Protein AF-A0A1B7NSY6-F1 (afdb_monomer_lite)

pLDDT: mean 70.05, std 24.81, range [26.31, 95.5]

Foldseek 3Di:
DQVLLVVLCLQQVVPDDDDSVCCLPPVLVVLCCQQQVCCQVVNQVCLVVNLVVCLNRQHDPSSVVVSQPSADDVSHVVPRDGDPVSVVSNVVVNVVDDGDTSDDDPPPPPPDPDPDPPDDDDDDDDDDDDDDDDDDDDDDDDDDDDDDPPPPDPPDDDPPDDDDPDDDDDDDDDDDDDDDD

Structure (mmCIF, N/CA/C/O backbone):
data_AF-A0A1B7NSY6-F1
#
_entry.id   AF-A0A1B7NSY6-F1
#
loop_
_atom_site.group_PDB
_atom_site.id
_atom_site.type_symbol
_atom_site.label_atom_id
_atom_site.label_alt_id
_atom_site.label_comp_id
_atom_site.label_asym_id
_atom_site.label_entity_id
_atom_site.label_seq_id
_atom_site.pdbx_PDB_ins_code
_atom_site.Cartn_x
_atom_site.Cartn_y
_atom_site.Cartn_z
_atom_site.occupancy
_atom_site.B_iso_or_equiv
_atom_site.auth_seq_id
_atom_site.auth_comp_id
_atom_site.auth_asym_id
_atom_site.auth_atom_id
_atom_site.pdbx_PDB_model_num
ATOM 1 N N . MET A 1 1 ? 10.599 8.698 -8.109 1.00 64.38 1 MET A N 1
ATOM 2 C CA . MET A 1 1 ? 10.908 7.268 -8.361 1.00 64.38 1 MET A CA 1
ATOM 3 C C . MET A 1 1 ? 11.828 6.615 -7.329 1.00 64.38 1 MET A C 1
ATOM 5 O O . MET A 1 1 ? 11.341 5.803 -6.557 1.00 64.38 1 MET A O 1
ATOM 9 N N . ALA A 1 2 ? 13.137 6.909 -7.266 1.00 80.50 2 ALA A N 1
ATOM 10 C CA . ALA A 1 2 ? 14.038 6.154 -6.371 1.00 80.50 2 ALA A CA 1
ATOM 11 C C . ALA A 1 2 ? 13.713 6.314 -4.872 1.00 80.50 2 ALA A C 1
ATOM 13 O O . ALA A 1 2 ? 13.969 5.394 -4.102 1.00 80.50 2 ALA A O 1
ATOM 14 N N . ARG A 1 3 ? 13.144 7.460 -4.471 1.00 88.31 3 ARG A N 1
ATOM 15 C CA . ARG A 1 3 ? 12.692 7.730 -3.096 1.00 88.31 3 ARG A CA 1
ATOM 16 C C . ARG A 1 3 ? 11.510 6.846 -2.687 1.00 88.31 3 ARG A C 1
ATOM 18 O O . ARG A 1 3 ? 11.635 6.137 -1.700 1.00 88.31 3 ARG A O 1
ATOM 25 N N . GLN A 1 4 ? 10.448 6.819 -3.492 1.00 90.50 4 GLN A N 1
ATOM 26 C CA . GLN A 1 4 ? 9.227 6.039 -3.236 1.00 90.50 4 GLN A CA 1
ATOM 27 C C . GLN A 1 4 ? 9.538 4.554 -3.015 1.00 90.50 4 GLN A C 1
ATOM 29 O O . GLN A 1 4 ? 9.062 3.942 -2.071 1.00 90.50 4 GLN A O 1
ATOM 34 N N . ILE A 1 5 ? 10.433 3.977 -3.825 1.00 91.25 5 ILE A N 1
ATOM 35 C CA . ILE A 1 5 ? 10.819 2.567 -3.662 1.00 91.25 5 ILE A CA 1
ATOM 36 C C . ILE A 1 5 ? 11.588 2.345 -2.349 1.00 91.25 5 ILE A C 1
ATOM 38 O O . ILE A 1 5 ? 11.414 1.307 -1.720 1.00 91.25 5 ILE A O 1
ATOM 42 N N . LYS A 1 6 ? 12.424 3.300 -1.906 1.00 90.69 6 LYS A N 1
ATOM 43 C CA . LYS A 1 6 ? 13.097 3.200 -0.597 1.00 90.69 6 LYS A CA 1
ATOM 44 C C . LYS A 1 6 ? 12.109 3.301 0.566 1.00 90.69 6 LYS A C 1
ATOM 46 O O . LYS A 1 6 ? 12.318 2.635 1.572 1.00 90.69 6 LYS A O 1
ATOM 51 N N . GLU A 1 7 ? 11.079 4.133 0.449 1.00 90.25 7 GLU A N 1
ATOM 52 C CA . GLU A 1 7 ? 10.041 4.285 1.477 1.00 90.25 7 GLU A CA 1
ATOM 53 C C . GLU A 1 7 ? 9.220 3.000 1.607 1.00 90.25 7 GLU A C 1
ATOM 55 O O . GLU A 1 7 ? 9.179 2.423 2.693 1.00 90.25 7 GLU A O 1
ATOM 60 N N . ILE A 1 8 ? 8.732 2.468 0.481 1.00 91.69 8 ILE A N 1
ATOM 61 C CA . ILE A 1 8 ? 8.039 1.173 0.417 1.00 91.69 8 ILE A CA 1
ATOM 62 C C . ILE A 1 8 ? 8.925 0.058 0.991 1.00 91.69 8 ILE A C 1
ATOM 64 O O . ILE A 1 8 ? 8.480 -0.737 1.817 1.00 91.69 8 ILE A O 1
ATOM 68 N N . GLN A 1 9 ? 10.204 0.010 0.599 1.00 91.75 9 GLN A N 1
ATOM 69 C CA . GLN A 1 9 ? 11.169 -0.946 1.150 1.00 91.75 9 GLN A CA 1
ATOM 70 C C . GLN A 1 9 ? 11.305 -0.791 2.672 1.00 91.75 9 GLN A C 1
ATOM 72 O O . GLN A 1 9 ? 11.368 -1.790 3.387 1.00 91.75 9 GLN A O 1
ATOM 77 N N . GLY A 1 10 ? 11.370 0.447 3.169 1.00 90.81 10 GLY A N 1
ATOM 78 C CA . GLY A 1 10 ? 11.421 0.752 4.593 1.00 90.81 10 GLY A CA 1
ATOM 79 C C . GLY A 1 10 ? 10.220 0.167 5.326 1.00 90.81 10 GLY A C 1
ATOM 80 O O . GLY A 1 10 ? 10.400 -0.592 6.274 1.00 90.81 10 GLY A O 1
ATOM 81 N N . HIS A 1 11 ? 9.009 0.438 4.847 1.00 90.44 11 HIS A N 1
ATOM 82 C CA . HIS A 1 11 ? 7.789 -0.074 5.462 1.00 90.44 11 HIS A CA 1
ATOM 83 C C . HIS A 1 11 ? 7.710 -1.608 5.428 1.00 90.44 11 HIS A C 1
ATOM 85 O O . HIS A 1 11 ? 7.492 -2.248 6.459 1.00 90.44 11 HIS A O 1
ATOM 91 N N . MET A 1 12 ? 8.018 -2.224 4.288 1.00 91.31 12 MET A N 1
ATOM 92 C CA . MET A 1 12 ? 7.942 -3.678 4.131 1.00 91.31 12 MET A CA 1
ATOM 93 C C . MET A 1 12 ? 9.059 -4.448 4.844 1.00 91.31 12 MET A C 1
ATOM 95 O O . MET A 1 12 ? 8.971 -5.671 4.940 1.00 91.31 12 MET A O 1
ATOM 99 N N . ARG A 1 13 ? 10.101 -3.785 5.363 1.00 88.62 13 ARG A N 1
ATOM 100 C CA . ARG A 1 13 ? 11.325 -4.433 5.870 1.00 88.62 13 ARG A CA 1
ATOM 101 C C . ARG A 1 13 ? 11.090 -5.489 6.956 1.00 88.62 13 ARG A C 1
ATOM 103 O O . ARG A 1 13 ? 11.885 -6.417 7.073 1.00 88.62 13 ARG A O 1
ATOM 110 N N . LEU A 1 14 ? 10.019 -5.373 7.745 1.00 88.06 14 LEU A N 1
ATOM 111 C CA . LEU A 1 14 ? 9.676 -6.382 8.758 1.00 88.06 14 LEU A CA 1
ATOM 112 C C . LEU A 1 14 ? 9.107 -7.681 8.160 1.00 88.06 14 LEU A C 1
ATOM 114 O O . LEU A 1 14 ? 9.125 -8.716 8.821 1.00 88.06 14 LEU A O 1
ATOM 118 N N . ARG A 1 15 ? 8.566 -7.630 6.940 1.00 88.88 15 ARG A N 1
ATOM 119 C CA . ARG A 1 15 ? 7.796 -8.719 6.311 1.00 88.88 15 ARG A CA 1
ATOM 120 C C . ARG A 1 15 ? 8.402 -9.231 5.016 1.00 88.88 15 ARG A C 1
ATOM 122 O O . ARG A 1 15 ? 8.165 -10.377 4.652 1.00 88.88 15 ARG A O 1
ATOM 129 N N . ALA A 1 16 ? 9.175 -8.399 4.337 1.00 86.25 16 ALA A N 1
ATOM 130 C CA . ALA A 1 16 ? 9.860 -8.720 3.105 1.00 86.25 16 ALA A CA 1
ATOM 131 C C . ALA A 1 16 ? 11.327 -8.312 3.223 1.00 86.25 16 ALA A C 1
ATOM 133 O O . ALA A 1 16 ? 11.661 -7.178 3.573 1.00 86.25 16 ALA A O 1
ATOM 134 N N . SER A 1 17 ? 12.209 -9.246 2.890 1.00 85.25 17 SER A N 1
ATOM 135 C CA . SER A 1 17 ? 13.605 -8.953 2.611 1.00 85.25 17 SER A CA 1
ATOM 136 C C . SER A 1 17 ? 13.753 -8.688 1.118 1.00 85.25 17 SER A C 1
ATOM 138 O O . SER A 1 17 ? 13.311 -9.501 0.301 1.00 85.25 17 SER A O 1
ATOM 140 N N . GLY A 1 18 ? 14.388 -7.578 0.768 1.00 84.44 18 GLY A N 1
ATOM 141 C CA . GLY A 1 18 ? 14.809 -7.342 -0.601 1.00 84.44 18 GLY A CA 1
ATOM 142 C C . GLY A 1 18 ? 15.564 -6.034 -0.770 1.00 84.44 18 GLY A C 1
ATOM 143 O O . GLY A 1 18 ? 15.348 -5.066 -0.025 1.00 84.44 18 GLY A O 1
ATOM 144 N N . ASP A 1 19 ? 16.462 -6.012 -1.750 1.00 88.62 19 ASP A N 1
ATOM 145 C CA . ASP A 1 19 ? 17.073 -4.768 -2.212 1.00 88.62 19 ASP A CA 1
ATOM 146 C C . ASP A 1 19 ? 16.052 -3.917 -2.989 1.00 88.62 19 ASP A C 1
ATOM 148 O O . ASP A 1 19 ? 15.027 -4.404 -3.470 1.00 88.62 19 ASP A O 1
ATOM 152 N N . ARG A 1 20 ? 16.337 -2.623 -3.161 1.00 87.44 20 ARG A N 1
ATOM 153 C CA . ARG A 1 20 ? 15.493 -1.693 -3.926 1.00 87.44 20 ARG A CA 1
ATOM 154 C C . ARG A 1 20 ? 15.126 -2.239 -5.308 1.00 87.44 20 ARG A C 1
ATOM 156 O O . ARG A 1 20 ? 14.004 -2.033 -5.771 1.00 87.44 20 ARG A O 1
ATOM 163 N N . HIS A 1 21 ? 16.062 -2.908 -5.977 1.00 90.75 21 HIS A N 1
ATOM 164 C CA . HIS A 1 21 ? 15.820 -3.481 -7.299 1.00 90.75 21 HIS A CA 1
ATOM 165 C C . HIS A 1 21 ? 14.850 -4.662 -7.241 1.00 90.75 21 HIS A C 1
ATOM 167 O O . HIS A 1 21 ? 13.955 -4.747 -8.078 1.00 90.75 21 HIS A O 1
ATOM 173 N N . GLU A 1 22 ? 14.968 -5.517 -6.228 1.00 91.19 22 GLU A N 1
ATOM 174 C CA . GLU A 1 22 ? 14.082 -6.664 -6.024 1.00 91.19 22 GLU A CA 1
ATOM 175 C C . GLU A 1 22 ? 12.667 -6.214 -5.663 1.00 91.19 22 GLU A C 1
ATOM 177 O O . GLU A 1 22 ? 11.702 -6.718 -6.238 1.00 91.19 22 GLU A O 1
ATOM 182 N N . ILE A 1 23 ? 12.531 -5.199 -4.796 1.00 91.44 23 ILE A N 1
ATOM 183 C CA . ILE A 1 23 ? 11.232 -4.579 -4.497 1.00 91.44 23 ILE A CA 1
ATOM 184 C C . ILE A 1 23 ? 10.571 -4.090 -5.786 1.00 91.44 23 ILE A C 1
ATOM 186 O O . ILE A 1 23 ? 9.399 -4.367 -6.038 1.00 91.44 23 ILE A O 1
ATOM 190 N N . ARG A 1 24 ? 11.332 -3.411 -6.648 1.00 89.56 24 ARG A N 1
ATOM 191 C CA . ARG A 1 24 ? 10.793 -2.869 -7.895 1.00 89.56 24 ARG A CA 1
ATOM 192 C C . ARG A 1 24 ? 10.419 -3.949 -8.910 1.00 89.56 24 ARG A C 1
ATOM 194 O O . ARG A 1 24 ? 9.407 -3.812 -9.587 1.00 89.56 24 ARG A O 1
ATOM 201 N N . GLN A 1 25 ? 11.255 -4.970 -9.070 1.00 90.06 25 GLN A N 1
ATOM 202 C CA . GLN A 1 25 ? 11.098 -5.952 -10.144 1.00 90.06 25 GLN A CA 1
ATOM 203 C C . GLN A 1 25 ? 10.162 -7.100 -9.764 1.00 90.06 25 GLN A C 1
ATOM 205 O O . GLN A 1 25 ? 9.395 -7.545 -10.609 1.00 90.06 25 GLN A O 1
ATOM 210 N N . GLN A 1 26 ? 10.214 -7.570 -8.516 1.00 90.31 26 GLN A N 1
ATOM 211 C CA . GLN A 1 26 ? 9.480 -8.758 -8.074 1.00 90.31 26 GLN A CA 1
ATOM 212 C C . GLN A 1 26 ? 8.2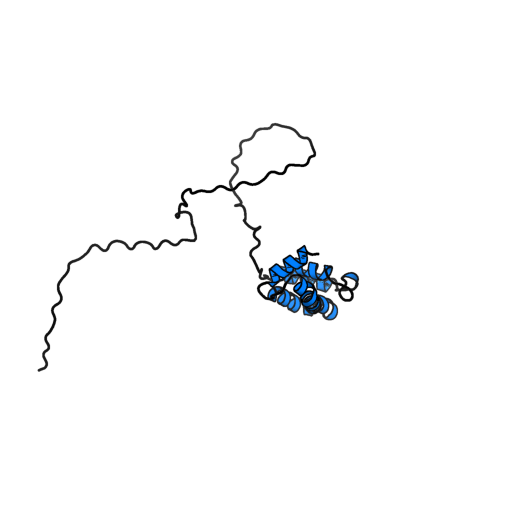60 -8.393 -7.228 1.00 90.31 26 GLN A C 1
ATOM 214 O O . GLN A 1 26 ? 7.159 -8.887 -7.475 1.00 90.31 26 GLN A O 1
ATOM 219 N N . TYR A 1 27 ? 8.424 -7.489 -6.257 1.00 91.00 27 TYR A N 1
ATOM 220 C CA . TYR A 1 27 ? 7.341 -7.176 -5.324 1.00 91.00 27 TYR A CA 1
ATOM 221 C C . TYR A 1 27 ? 6.299 -6.225 -5.917 1.00 91.00 27 TYR A C 1
ATOM 223 O O . TYR A 1 27 ? 5.113 -6.509 -5.786 1.00 91.00 27 TYR A O 1
ATOM 231 N N . LEU A 1 28 ? 6.685 -5.144 -6.608 1.00 91.19 28 LEU A N 1
ATOM 232 C CA . LEU A 1 28 ? 5.712 -4.195 -7.179 1.00 91.19 28 LEU A CA 1
ATOM 233 C C . LEU A 1 28 ? 4.692 -4.864 -8.119 1.00 91.19 28 LEU A C 1
ATOM 235 O O . LEU A 1 28 ? 3.498 -4.626 -7.931 1.00 91.19 28 LEU A O 1
ATOM 239 N N . PRO A 1 29 ? 5.081 -5.733 -9.079 1.00 91.62 29 PRO A N 1
ATOM 240 C CA . PRO A 1 29 ? 4.098 -6.405 -9.929 1.00 91.62 29 PRO A CA 1
ATOM 241 C C . PRO A 1 29 ? 3.161 -7.334 -9.147 1.00 91.62 29 PRO A C 1
ATOM 243 O O . PRO A 1 29 ? 1.973 -7.428 -9.463 1.00 91.62 29 PRO A O 1
ATOM 246 N N . ALA A 1 30 ? 3.668 -8.017 -8.117 1.00 92.50 30 ALA A N 1
ATOM 247 C CA . ALA A 1 30 ? 2.855 -8.884 -7.269 1.00 92.50 30 ALA A CA 1
ATOM 248 C C . ALA A 1 30 ? 1.867 -8.072 -6.414 1.00 92.50 30 ALA A C 1
ATOM 250 O O . ALA A 1 30 ? 0.674 -8.380 -6.392 1.00 92.50 30 ALA A O 1
ATOM 251 N N . LEU A 1 31 ? 2.346 -7.000 -5.779 1.00 92.69 31 LEU A N 1
ATOM 252 C CA . LEU A 1 31 ? 1.542 -6.083 -4.974 1.00 92.69 31 LEU A CA 1
ATOM 253 C C . LEU A 1 31 ? 0.470 -5.399 -5.815 1.00 92.69 31 LEU A C 1
ATOM 255 O O . LEU A 1 31 ? -0.680 -5.356 -5.399 1.00 92.69 31 LEU A O 1
ATOM 259 N N . TRP A 1 32 ? 0.790 -4.949 -7.028 1.00 92.75 32 TRP A N 1
ATOM 260 C CA . TRP A 1 32 ? -0.203 -4.368 -7.930 1.00 92.75 32 TRP A CA 1
ATOM 261 C C . TRP A 1 32 ? -1.365 -5.328 -8.203 1.00 92.75 32 TRP A C 1
ATOM 263 O O . TRP A 1 32 ? -2.539 -4.974 -8.082 1.00 92.75 32 TRP A O 1
ATOM 273 N N . ASN A 1 33 ? -1.043 -6.579 -8.537 1.00 91.94 33 ASN A N 1
ATOM 274 C CA . ASN A 1 33 ? -2.044 -7.600 -8.833 1.00 91.94 33 ASN A CA 1
ATOM 275 C C . ASN A 1 33 ? -2.917 -7.968 -7.628 1.00 91.94 33 ASN A C 1
ATOM 277 O O . ASN A 1 33 ? -3.998 -8.519 -7.822 1.00 91.94 33 ASN A O 1
ATOM 281 N N . LYS A 1 34 ? -2.457 -7.690 -6.407 1.00 93.19 34 LYS A N 1
ATOM 282 C CA . LYS A 1 34 ? -3.164 -8.011 -5.164 1.00 93.19 34 LYS A CA 1
ATOM 283 C C . LYS A 1 34 ? -3.823 -6.805 -4.494 1.00 93.19 34 LYS A C 1
ATOM 285 O O . LYS A 1 34 ? -4.782 -6.991 -3.765 1.00 93.19 34 LY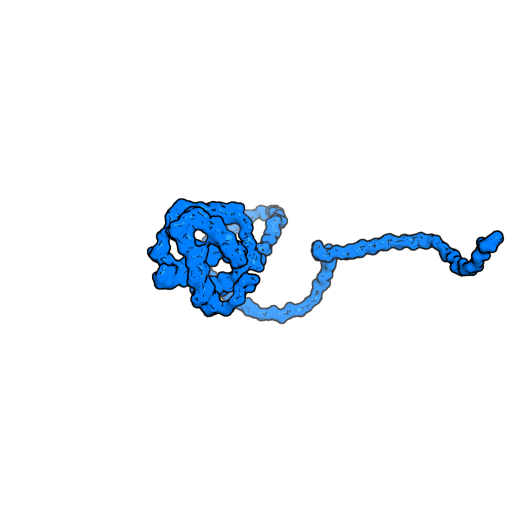S A O 1
ATOM 290 N N . LEU A 1 35 ? -3.356 -5.589 -4.760 1.00 93.38 35 LEU A N 1
ATOM 291 C CA . LEU A 1 35 ? -3.901 -4.359 -4.180 1.00 93.38 35 LEU A CA 1
ATOM 292 C C . LEU A 1 35 ? -4.802 -3.616 -5.163 1.00 93.38 35 LEU A C 1
ATOM 294 O O . LEU A 1 35 ? -5.880 -3.158 -4.807 1.00 93.38 35 LEU A O 1
ATOM 298 N N . VAL A 1 36 ? -4.358 -3.475 -6.409 1.00 92.31 36 VAL A N 1
ATOM 299 C CA . VAL A 1 36 ? -4.995 -2.588 -7.388 1.00 92.31 36 VAL A CA 1
ATOM 300 C C . VAL A 1 36 ? -5.991 -3.347 -8.256 1.00 92.31 36 VAL A C 1
ATOM 302 O O . VAL A 1 36 ? -7.118 -2.899 -8.464 1.00 92.31 36 VAL A O 1
ATOM 305 N N . ARG A 1 37 ? -5.598 -4.528 -8.742 1.00 91.69 37 ARG A N 1
ATOM 306 C CA . ARG A 1 37 ? -6.447 -5.344 -9.618 1.00 91.69 37 ARG A CA 1
ATOM 307 C C . ARG A 1 37 ? -7.762 -5.790 -8.953 1.00 91.69 37 ARG A C 1
ATOM 309 O O . ARG A 1 37 ? -8.784 -5.715 -9.636 1.00 91.69 37 ARG A O 1
ATOM 316 N N . PRO A 1 38 ? -7.806 -6.202 -7.669 1.00 93.56 38 PRO A N 1
ATOM 317 C CA . PRO A 1 38 ? -9.069 -6.578 -7.033 1.00 93.56 38 PRO A CA 1
ATOM 318 C C . PRO A 1 38 ? -10.061 -5.417 -6.958 1.00 93.56 38 PRO A C 1
ATOM 320 O O . PRO A 1 38 ? -11.228 -5.608 -7.287 1.00 93.56 38 PRO A O 1
ATOM 323 N N . LEU A 1 39 ? -9.585 -4.196 -6.681 1.00 92.56 39 LEU A N 1
ATOM 324 C CA . LEU A 1 39 ? -10.429 -2.995 -6.663 1.00 92.56 39 LEU A CA 1
ATOM 325 C C . LEU A 1 39 ? -11.050 -2.683 -8.031 1.00 92.56 39 LEU A C 1
ATOM 327 O O . LEU A 1 39 ? -12.115 -2.075 -8.095 1.00 92.56 39 LEU A O 1
ATOM 331 N N . GLN A 1 40 ? -10.400 -3.090 -9.124 1.00 91.06 40 GLN A N 1
ATOM 332 C CA . GLN A 1 40 ? -10.932 -2.932 -10.477 1.00 91.06 40 GLN A CA 1
ATOM 333 C C . GLN A 1 40 ? -11.944 -4.027 -10.846 1.00 91.06 40 GLN A C 1
ATOM 335 O O . GLN A 1 40 ? -12.925 -3.741 -11.523 1.00 91.06 40 GLN A O 1
ATOM 340 N N . VAL A 1 41 ? -11.702 -5.277 -10.436 1.00 91.75 41 VAL A N 1
ATOM 341 C CA . VAL A 1 41 ? -12.520 -6.435 -10.846 1.00 91.75 41 VAL A CA 1
ATOM 342 C C . VAL A 1 41 ? -13.714 -6.657 -9.918 1.00 91.75 41 VAL A C 1
ATOM 344 O O . VAL A 1 41 ? -14.826 -6.878 -10.386 1.00 91.75 41 VAL A O 1
ATOM 347 N N . HIS A 1 42 ? -13.483 -6.606 -8.609 1.00 91.31 42 HIS A N 1
ATOM 348 C CA . HIS A 1 42 ? -14.470 -6.905 -7.569 1.00 91.31 42 HIS A CA 1
ATOM 349 C C . HIS A 1 42 ? -15.040 -5.637 -6.919 1.00 91.31 42 HIS A C 1
ATOM 351 O O . HIS A 1 42 ? -16.044 -5.698 -6.214 1.00 91.31 42 HIS A O 1
ATOM 357 N N . GLY A 1 43 ? -14.421 -4.473 -7.148 1.00 91.94 43 GLY A N 1
ATOM 358 C CA . GLY A 1 43 ? -14.914 -3.199 -6.635 1.00 91.94 43 GLY A CA 1
ATOM 359 C C . GLY A 1 43 ? -14.927 -3.157 -5.108 1.00 91.94 43 GLY A C 1
ATOM 360 O O . GLY A 1 43 ? -13.948 -3.511 -4.446 1.00 91.94 43 GLY A O 1
ATOM 361 N N . LYS A 1 44 ? -16.053 -2.714 -4.545 1.00 92.88 44 LYS A N 1
ATOM 362 C CA . LYS A 1 44 ? -16.227 -2.463 -3.109 1.00 92.88 44 LYS A CA 1
ATOM 363 C C . LYS A 1 44 ? -15.972 -3.664 -2.211 1.00 92.88 44 LYS A C 1
ATOM 365 O O . LYS A 1 44 ? -15.432 -3.474 -1.126 1.00 92.88 44 LYS A O 1
ATOM 370 N N . ASP A 1 45 ? -16.338 -4.859 -2.653 1.00 93.56 45 ASP A N 1
ATOM 371 C CA . ASP A 1 45 ? -16.268 -6.057 -1.811 1.00 93.56 45 ASP A CA 1
ATOM 372 C C . ASP A 1 45 ? -14.815 -6.449 -1.506 1.00 93.56 45 ASP A C 1
ATOM 374 O O . ASP A 1 45 ? -14.525 -7.033 -0.469 1.00 93.56 45 ASP A O 1
ATOM 378 N N . SER A 1 46 ? -13.878 -6.048 -2.371 1.00 94.25 46 SER A N 1
ATOM 379 C CA . SER A 1 46 ? -12.444 -6.298 -2.182 1.00 94.25 46 SER A CA 1
ATOM 380 C C . SER A 1 46 ? -11.728 -5.274 -1.301 1.00 94.25 46 SER A C 1
ATOM 382 O O . SER A 1 46 ? -10.561 -5.464 -0.971 1.00 94.25 46 SER A O 1
ATOM 384 N N . VAL A 1 47 ? -12.388 -4.178 -0.912 1.00 94.94 47 VAL A N 1
ATOM 385 C CA . VAL A 1 47 ? -11.735 -3.081 -0.177 1.00 94.94 47 VAL A CA 1
ATOM 386 C C . VAL A 1 47 ? -11.165 -3.556 1.157 1.00 94.94 47 VAL A C 1
ATOM 388 O O . VAL A 1 47 ? -10.060 -3.165 1.519 1.00 94.94 47 VAL A O 1
ATOM 391 N N . GLU A 1 48 ? -11.901 -4.399 1.878 1.00 95.06 48 GLU A N 1
ATOM 392 C CA . GLU A 1 48 ? -11.458 -4.917 3.170 1.00 95.06 48 GLU A CA 1
ATOM 393 C C . GLU A 1 48 ? -10.239 -5.834 3.029 1.00 95.06 48 GLU A C 1
ATOM 395 O O . GLU A 1 48 ? -9.241 -5.611 3.709 1.00 95.06 48 GLU A O 1
ATOM 400 N N . GLU A 1 49 ? -10.267 -6.765 2.072 1.00 95.00 49 GLU A N 1
ATOM 401 C CA . GLU A 1 49 ? -9.135 -7.653 1.775 1.00 95.00 49 GLU A CA 1
ATOM 402 C C . GLU A 1 49 ? -7.875 -6.860 1.391 1.00 95.00 49 GLU A C 1
ATOM 404 O O . GLU A 1 49 ? -6.769 -7.172 1.835 1.00 95.00 49 GLU A O 1
ATOM 409 N N . VAL A 1 50 ? -8.034 -5.800 0.592 1.00 95.50 50 VAL A N 1
ATOM 410 C CA . VAL A 1 50 ? -6.919 -4.939 0.177 1.00 95.50 50 VAL A CA 1
ATOM 411 C C . VAL A 1 50 ? -6.326 -4.189 1.367 1.00 95.50 50 VAL A C 1
ATOM 413 O O . VAL A 1 50 ? -5.104 -4.108 1.478 1.00 95.50 50 VAL A O 1
ATOM 416 N N . ILE A 1 51 ? -7.163 -3.654 2.259 1.00 95.25 51 ILE A N 1
ATOM 417 C CA . ILE A 1 51 ? -6.702 -2.959 3.468 1.00 95.25 51 ILE A CA 1
ATOM 418 C C . ILE A 1 51 ? -5.958 -3.927 4.395 1.00 95.25 51 ILE A C 1
ATOM 420 O O . ILE A 1 51 ? -4.865 -3.609 4.859 1.00 95.25 51 ILE A O 1
ATOM 424 N N . ASP A 1 52 ? -6.494 -5.126 4.606 1.00 95.25 52 ASP A N 1
ATOM 425 C CA . ASP A 1 52 ? -5.853 -6.130 5.455 1.00 95.25 52 ASP A CA 1
ATOM 426 C C . ASP A 1 52 ? -4.494 -6.568 4.869 1.00 95.25 52 ASP A C 1
ATOM 428 O O . ASP A 1 52 ? -3.519 -6.774 5.600 1.00 95.25 52 ASP A O 1
ATOM 432 N N . LEU A 1 53 ? -4.382 -6.644 3.536 1.00 94.81 53 LEU A N 1
ATOM 433 C CA . LEU A 1 53 ? -3.107 -6.892 2.864 1.00 94.81 53 LEU A CA 1
ATOM 434 C C . LEU A 1 53 ? -2.121 -5.733 3.058 1.00 94.81 53 LEU A C 1
ATOM 436 O O . LEU A 1 53 ? -0.943 -5.990 3.319 1.00 94.81 53 LEU A O 1
ATOM 440 N N . MET A 1 54 ? -2.575 -4.480 2.956 1.00 94.88 54 MET A N 1
ATOM 441 C CA . MET A 1 54 ? -1.734 -3.314 3.245 1.00 94.88 54 MET A CA 1
ATOM 442 C C . MET A 1 54 ? -1.180 -3.384 4.668 1.00 94.88 54 MET A C 1
ATOM 444 O O . MET A 1 54 ? 0.034 -3.291 4.847 1.00 94.88 54 MET A O 1
ATOM 448 N N . ASP A 1 55 ? -2.030 -3.676 5.650 1.00 94.62 55 ASP A N 1
ATOM 449 C CA . ASP A 1 55 ? -1.640 -3.802 7.055 1.00 94.62 55 ASP A CA 1
ATOM 450 C C . ASP A 1 55 ? -0.661 -4.956 7.285 1.00 94.62 55 ASP A C 1
ATOM 452 O O . ASP A 1 55 ? 0.296 -4.830 8.052 1.00 94.62 55 ASP A O 1
ATOM 456 N N . SER A 1 56 ? -0.841 -6.073 6.575 1.00 93.94 56 SER A N 1
ATOM 457 C CA . SER A 1 56 ? 0.052 -7.230 6.686 1.00 93.94 56 SER A CA 1
ATOM 458 C C . SER A 1 56 ? 1.497 -6.918 6.283 1.00 93.94 56 SER A C 1
ATOM 460 O O . SER A 1 56 ? 2.420 -7.493 6.866 1.00 93.94 56 SER A O 1
ATOM 462 N N . TYR A 1 57 ? 1.687 -5.991 5.336 1.00 93.31 57 TYR A N 1
ATOM 463 C CA . TYR A 1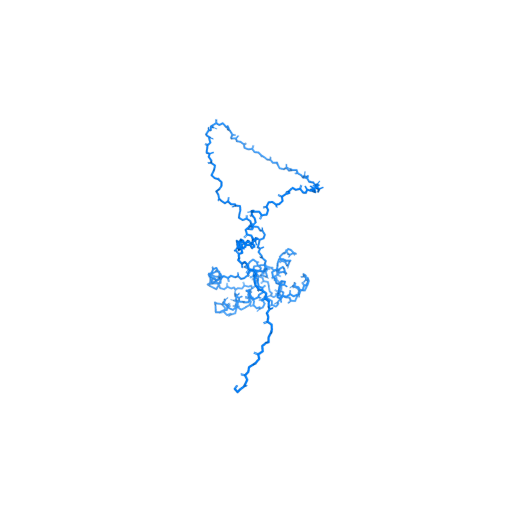 57 ? 2.981 -5.504 4.851 1.00 93.31 57 TYR A CA 1
ATOM 464 C C . TYR A 1 57 ? 3.353 -4.123 5.406 1.00 93.31 57 TYR A C 1
ATOM 466 O O . TYR A 1 57 ? 4.382 -3.578 5.005 1.00 93.31 57 TYR A O 1
ATOM 474 N N . PHE A 1 58 ? 2.556 -3.588 6.339 1.00 93.31 58 PHE A N 1
ATOM 475 C CA . PHE A 1 58 ? 2.711 -2.255 6.926 1.00 93.31 58 PHE A CA 1
ATOM 476 C C . PHE A 1 58 ? 2.750 -1.120 5.886 1.00 93.31 58 PHE A C 1
ATOM 478 O O . PHE A 1 58 ? 3.409 -0.100 6.084 1.00 93.31 58 PHE A O 1
ATOM 485 N N . LEU A 1 59 ? 2.069 -1.308 4.754 1.00 93.25 59 LEU A N 1
ATOM 486 C CA . LEU A 1 59 ? 1.976 -0.318 3.690 1.00 93.25 59 LEU A CA 1
ATOM 487 C C . LEU A 1 59 ? 0.995 0.783 4.082 1.00 93.25 59 LEU A C 1
ATOM 489 O O . LEU A 1 59 ? -0.110 0.528 4.556 1.00 93.25 59 LEU A O 1
ATOM 493 N N . THR A 1 60 ? 1.391 2.018 3.823 1.00 93.25 60 THR A N 1
ATOM 494 C CA . THR A 1 60 ? 0.571 3.204 4.046 1.00 93.25 60 THR A CA 1
ATOM 495 C C . THR A 1 60 ? -0.227 3.569 2.798 1.00 93.25 60 THR A C 1
ATOM 497 O O . THR A 1 60 ? 0.005 3.063 1.696 1.00 93.25 60 THR A O 1
ATOM 500 N N . ARG A 1 61 ? -1.167 4.505 2.950 1.00 92.75 61 ARG A N 1
ATOM 501 C CA . ARG A 1 61 ? -1.890 5.083 1.814 1.00 92.75 61 ARG A CA 1
ATOM 502 C C . ARG A 1 61 ? -0.950 5.682 0.757 1.00 92.75 61 ARG A C 1
ATOM 504 O O . ARG A 1 61 ? -1.172 5.449 -0.429 1.00 92.75 61 ARG A O 1
ATOM 511 N N . ASP A 1 62 ? 0.109 6.364 1.188 1.00 92.75 62 ASP A N 1
ATOM 512 C CA . ASP A 1 62 ? 1.100 6.989 0.300 1.00 92.75 62 ASP A CA 1
ATOM 513 C C . ASP A 1 62 ? 1.880 5.938 -0.513 1.00 92.75 62 ASP A C 1
ATOM 515 O O . ASP A 1 62 ? 2.215 6.155 -1.681 1.00 92.75 62 ASP A O 1
ATOM 519 N N . ASP A 1 63 ? 2.127 4.762 0.075 1.00 93.12 63 ASP A N 1
ATOM 520 C CA . ASP A 1 63 ? 2.757 3.640 -0.627 1.00 93.12 63 ASP A CA 1
ATOM 521 C C . ASP A 1 63 ? 1.833 3.059 -1.692 1.00 93.12 63 ASP A C 1
ATOM 523 O O . ASP A 1 63 ? 2.293 2.727 -2.780 1.00 93.12 63 ASP A O 1
ATOM 527 N N . TRP A 1 64 ? 0.530 2.952 -1.412 1.00 93.50 64 TRP A N 1
ATOM 528 C CA . TRP A 1 64 ? -0.440 2.500 -2.410 1.00 93.50 64 TRP A CA 1
ATOM 529 C C . TRP A 1 64 ? -0.479 3.451 -3.610 1.00 93.50 64 TRP A C 1
ATOM 531 O O . TRP A 1 64 ? -0.408 2.990 -4.749 1.00 93.50 64 TRP A O 1
ATOM 541 N N . ASP A 1 65 ? -0.520 4.766 -3.371 1.00 92.31 65 ASP A N 1
ATOM 542 C CA . ASP A 1 65 ? -0.489 5.762 -4.450 1.00 92.31 65 ASP A CA 1
ATOM 543 C C . ASP A 1 65 ? 0.845 5.690 -5.221 1.00 92.31 65 ASP A C 1
ATOM 545 O O . ASP A 1 65 ? 0.857 5.711 -6.452 1.00 92.31 65 ASP A O 1
ATOM 549 N N . SER A 1 66 ? 1.962 5.470 -4.519 1.00 92.88 66 SER A N 1
ATOM 550 C CA . SER A 1 66 ? 3.274 5.251 -5.140 1.00 92.88 66 SER A CA 1
ATOM 551 C C . SER A 1 66 ? 3.330 3.975 -5.985 1.00 92.88 66 SER A C 1
ATOM 553 O O . SER A 1 66 ? 3.926 3.980 -7.059 1.00 92.88 66 SER A O 1
ATOM 555 N N . ILE A 1 67 ? 2.712 2.875 -5.543 1.00 92.12 67 ILE A N 1
ATOM 556 C CA . ILE A 1 67 ? 2.599 1.634 -6.326 1.00 92.12 67 ILE A CA 1
ATOM 557 C C . ILE A 1 67 ? 1.795 1.900 -7.600 1.00 92.12 67 ILE A C 1
ATOM 559 O O . ILE A 1 67 ? 2.197 1.428 -8.664 1.00 92.12 67 ILE A O 1
ATOM 563 N N . VAL A 1 68 ? 0.707 2.674 -7.496 1.00 91.50 68 VAL A N 1
ATOM 564 C CA . VAL A 1 68 ? -0.136 3.064 -8.634 1.00 91.50 68 VAL A CA 1
ATOM 565 C C . VAL A 1 68 ? 0.634 3.915 -9.652 1.00 91.50 68 VAL A C 1
ATOM 567 O O . VAL A 1 68 ? 0.555 3.666 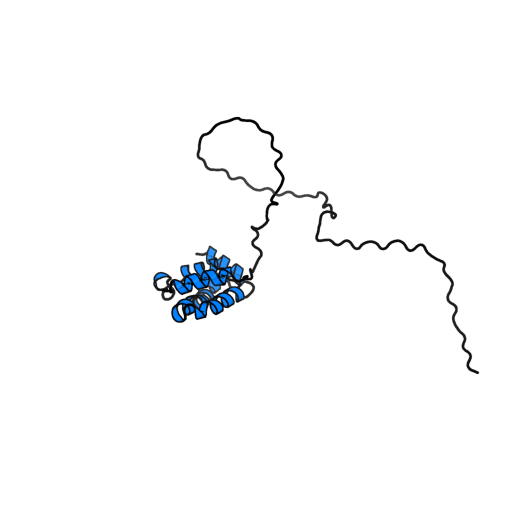-10.854 1.00 91.50 68 VAL A O 1
ATOM 570 N N . GLU A 1 69 ? 1.416 4.885 -9.183 1.00 90.06 69 GLU A N 1
ATOM 571 C CA . GLU A 1 69 ? 2.219 5.769 -10.036 1.00 90.06 69 GLU A CA 1
ATOM 572 C C . GLU A 1 69 ? 3.407 5.040 -10.688 1.00 90.06 69 GLU A C 1
ATOM 574 O O . GLU A 1 69 ? 3.745 5.278 -11.847 1.00 90.06 69 GLU A O 1
ATOM 579 N N . LEU A 1 70 ? 4.049 4.124 -9.956 1.00 88.69 70 LEU A N 1
ATOM 580 C CA . LEU A 1 70 ? 5.205 3.353 -10.427 1.00 88.69 70 LEU A CA 1
ATOM 581 C C . LEU A 1 70 ? 4.828 2.173 -11.331 1.00 88.69 70 LEU A C 1
ATOM 583 O O . LEU A 1 70 ? 5.713 1.403 -11.712 1.00 88.69 70 LEU A O 1
ATOM 587 N N . GLY A 1 71 ? 3.549 1.993 -11.652 1.00 84.69 71 GLY A N 1
ATOM 588 C CA . GLY A 1 71 ? 3.084 0.944 -12.545 1.00 84.69 71 GLY A CA 1
ATOM 589 C C . GLY A 1 71 ? 3.544 1.160 -13.991 1.00 84.69 71 GLY A C 1
ATOM 590 O O . GLY A 1 71 ? 3.501 2.266 -14.524 1.00 84.69 71 GLY A O 1
ATOM 591 N N . LEU A 1 72 ? 4.014 0.093 -14.651 1.00 84.25 72 LEU A N 1
ATOM 592 C CA . LEU A 1 72 ? 4.439 0.128 -16.056 1.00 84.25 72 LEU A CA 1
ATOM 593 C C . LEU A 1 72 ? 3.569 -0.783 -16.934 1.00 84.25 72 LEU A C 1
ATOM 595 O O . LEU A 1 72 ? 3.065 -1.822 -16.505 1.00 84.25 72 LEU A O 1
ATOM 599 N N . HIS A 1 73 ? 3.480 -0.425 -18.216 1.00 82.62 73 HIS A N 1
ATOM 600 C CA . HIS A 1 73 ? 2.918 -1.233 -19.302 1.00 82.62 73 HIS A CA 1
ATOM 601 C C . HIS A 1 73 ? 1.448 -1.665 -19.111 1.00 82.62 73 HIS A C 1
ATOM 603 O O . HIS A 1 73 ? 0.527 -0.919 -19.458 1.00 82.62 73 HIS A O 1
ATOM 609 N N . SER A 1 74 ? 1.201 -2.888 -18.633 1.00 78.62 74 SER A N 1
ATOM 610 C CA . SER A 1 74 ? -0.148 -3.396 -18.344 1.00 78.62 74 SER A CA 1
ATOM 611 C C . SER A 1 74 ? -0.699 -2.845 -17.031 1.00 78.62 74 SER A C 1
ATOM 613 O O . SER A 1 74 ? -1.907 -2.853 -16.832 1.00 78.62 74 SER A O 1
ATOM 615 N N . MET A 1 75 ? 0.189 -2.351 -16.170 1.00 82.19 75 MET A N 1
ATOM 616 C CA . MET A 1 75 ? -0.110 -1.777 -14.862 1.00 82.19 75 MET A CA 1
ATOM 617 C C . MET A 1 75 ? -0.054 -0.247 -14.906 1.00 82.19 75 MET A C 1
ATOM 619 O O . MET A 1 75 ? 0.262 0.391 -13.920 1.00 82.19 75 MET A O 1
ATOM 623 N N . ASP A 1 76 ? -0.285 0.360 -16.067 1.00 84.56 76 ASP A N 1
ATOM 624 C CA . ASP A 1 76 ? -0.288 1.817 -16.192 1.00 84.56 76 ASP A CA 1
ATOM 625 C C . ASP A 1 76 ? -1.549 2.400 -15.531 1.00 84.56 76 ASP A C 1
ATOM 627 O O . ASP A 1 76 ? -2.671 1.962 -15.813 1.00 84.56 76 ASP A O 1
ATOM 631 N N . GLN A 1 77 ? -1.373 3.426 -14.697 1.00 82.56 77 GLN A N 1
ATOM 632 C CA . GLN A 1 77 ? -2.457 4.167 -14.055 1.00 82.56 77 GLN A CA 1
ATOM 633 C C . GLN A 1 77 ? -3.493 4.677 -15.068 1.00 82.56 77 GLN A C 1
ATOM 635 O O . GLN A 1 77 ? -4.679 4.738 -14.760 1.00 82.56 77 GLN A O 1
ATOM 640 N N . LYS A 1 78 ? -3.092 4.995 -16.305 1.00 83.50 78 LYS A N 1
ATOM 641 C CA . LYS A 1 78 ? -4.033 5.453 -17.346 1.00 83.50 78 LYS A CA 1
ATOM 642 C C . LYS A 1 78 ? -5.063 4.396 -17.751 1.00 83.50 78 LYS A C 1
ATOM 644 O O . LYS A 1 78 ? -6.139 4.741 -18.228 1.00 83.50 78 LYS A O 1
ATOM 649 N N . LYS A 1 79 ? -4.737 3.112 -17.587 1.00 82.81 79 LYS A N 1
ATOM 650 C CA . LYS A 1 79 ? -5.625 1.977 -17.902 1.00 82.81 79 LYS A CA 1
ATOM 651 C C . LYS A 1 79 ? -6.455 1.536 -16.695 1.00 82.81 79 LYS A C 1
ATOM 653 O O . LYS A 1 79 ? -7.341 0.690 -16.822 1.00 82.81 79 LYS A O 1
ATOM 658 N N . LEU A 1 80 ? -6.159 2.089 -15.523 1.00 84.81 80 LEU A N 1
ATOM 659 C CA . LEU A 1 80 ? -6.810 1.766 -14.269 1.00 84.81 80 LEU A CA 1
ATOM 660 C C . LEU A 1 80 ? -8.131 2.530 -14.179 1.00 84.81 80 LEU A C 1
ATOM 662 O O . LEU A 1 80 ? -8.167 3.745 -13.995 1.00 84.81 80 LEU A O 1
ATOM 666 N N . ASN A 1 81 ? -9.231 1.788 -14.287 1.00 87.94 81 ASN A N 1
ATOM 667 C CA . ASN A 1 81 ? -10.575 2.318 -14.102 1.00 87.94 81 ASN A CA 1
ATOM 668 C C . ASN A 1 81 ? -11.187 1.702 -12.842 1.00 87.94 81 ASN A C 1
ATOM 670 O O . ASN A 1 81 ? -11.680 0.578 -12.876 1.00 87.94 81 ASN A O 1
ATOM 674 N N . ILE A 1 82 ? -11.103 2.427 -11.727 1.00 90.25 82 ILE A N 1
ATOM 675 C CA . ILE A 1 82 ? -11.763 2.062 -10.470 1.00 90.25 82 ILE A CA 1
ATOM 676 C C . ILE A 1 82 ? -12.947 3.001 -10.288 1.00 90.25 82 ILE A C 1
ATOM 678 O O . ILE A 1 82 ? -12.782 4.226 -10.340 1.00 90.25 82 ILE A O 1
ATOM 682 N N . ASP A 1 83 ? -14.111 2.414 -10.029 1.00 92.38 83 ASP A N 1
ATOM 683 C CA . ASP A 1 83 ? -15.344 3.143 -9.777 1.00 92.38 83 ASP A CA 1
ATOM 684 C C . ASP A 1 83 ? -15.203 4.135 -8.603 1.00 92.38 83 ASP A C 1
ATOM 686 O O . ASP A 1 83 ? -14.553 3.864 -7.586 1.00 92.38 83 ASP A O 1
ATOM 690 N N . SER A 1 84 ? -15.835 5.303 -8.740 1.00 92.81 84 SER A N 1
ATOM 691 C CA . SER A 1 84 ? -15.764 6.384 -7.748 1.00 92.81 84 SER A CA 1
ATOM 692 C C . SER A 1 84 ? -16.286 5.936 -6.379 1.00 92.81 84 SER A C 1
ATOM 694 O O . SER A 1 84 ? -15.704 6.253 -5.337 1.00 92.81 84 SER A O 1
ATOM 696 N N . GLN A 1 85 ? -17.336 5.110 -6.369 1.00 93.75 85 GLN A N 1
ATOM 697 C CA . GLN A 1 85 ? -17.941 4.581 -5.152 1.00 93.75 85 GLN A CA 1
ATOM 698 C C . GLN A 1 85 ? -16.971 3.655 -4.400 1.00 93.75 85 GLN A C 1
ATOM 700 O O . GLN A 1 85 ? -16.945 3.654 -3.165 1.00 93.75 85 GLN A O 1
ATOM 705 N N . THR A 1 86 ? -16.155 2.890 -5.131 1.00 94.50 86 THR A N 1
ATOM 706 C CA . THR A 1 86 ? -15.115 2.020 -4.559 1.00 94.50 86 THR A CA 1
ATOM 707 C C . THR A 1 86 ? -13.997 2.847 -3.930 1.00 94.50 86 THR A C 1
ATOM 709 O O . THR A 1 86 ? -13.642 2.597 -2.780 1.00 94.50 86 THR A O 1
ATOM 712 N N . LYS A 1 87 ? -13.510 3.896 -4.609 1.00 92.38 87 LYS A N 1
ATOM 713 C CA . LYS A 1 87 ? -12.484 4.807 -4.057 1.00 92.38 87 LYS A CA 1
ATOM 714 C C . LYS A 1 87 ? -12.953 5.492 -2.774 1.00 92.38 87 LYS A C 1
ATOM 716 O O . LYS A 1 87 ? -12.237 5.489 -1.777 1.00 92.38 87 LYS A O 1
ATOM 721 N N . ALA A 1 88 ? -14.178 6.019 -2.773 1.00 94.50 88 ALA A N 1
ATOM 722 C CA . ALA A 1 88 ? -14.757 6.653 -1.591 1.00 94.50 88 ALA A CA 1
ATOM 723 C C . ALA A 1 88 ? -14.885 5.669 -0.415 1.00 94.50 88 ALA A C 1
ATOM 725 O O . ALA A 1 88 ? -14.594 6.013 0.732 1.00 94.50 88 ALA A O 1
ATOM 726 N N . THR A 1 89 ? -15.286 4.427 -0.703 1.00 95.25 89 THR A N 1
ATOM 727 C CA . THR A 1 89 ? -15.402 3.372 0.314 1.00 95.25 89 THR A CA 1
ATOM 728 C C . THR A 1 89 ? -14.033 2.988 0.870 1.00 95.25 89 THR A C 1
ATOM 730 O O . THR A 1 89 ? -13.898 2.876 2.086 1.00 95.25 89 THR A O 1
ATOM 733 N N . PHE A 1 90 ? -13.021 2.869 0.006 1.00 94.94 90 PHE A N 1
ATOM 734 C CA . PHE A 1 90 ? -11.637 2.609 0.391 1.00 94.94 90 PHE A CA 1
ATOM 735 C C . PHE A 1 90 ? -11.112 3.665 1.366 1.00 94.94 90 PHE A C 1
ATOM 737 O O . PHE A 1 90 ? -10.690 3.323 2.467 1.00 94.94 90 PHE A O 1
ATOM 744 N N . THR A 1 91 ? -11.217 4.952 1.021 1.00 94.12 91 THR A N 1
ATOM 745 C CA . THR A 1 91 ? -10.748 6.039 1.896 1.00 94.12 91 THR A CA 1
ATOM 746 C C . THR A 1 91 ? -11.489 6.061 3.232 1.00 94.12 91 THR A C 1
ATOM 748 O O . THR A 1 91 ? -10.871 6.250 4.277 1.00 94.12 91 THR A O 1
ATOM 751 N N . ARG A 1 92 ? -12.811 5.843 3.225 1.00 95.50 92 ARG A N 1
ATOM 752 C CA . ARG A 1 92 ? -13.612 5.827 4.456 1.00 95.50 92 ARG A CA 1
ATOM 753 C C . ARG A 1 92 ? -13.223 4.672 5.378 1.00 95.50 92 ARG A C 1
ATOM 755 O O . ARG A 1 92 ? -13.051 4.901 6.570 1.00 95.50 92 ARG A O 1
ATOM 762 N N . LEU A 1 93 ? -13.108 3.454 4.841 1.00 95.00 93 LEU A N 1
ATOM 763 C CA . LEU A 1 93 ? -12.775 2.267 5.634 1.00 95.00 93 LEU A CA 1
ATOM 764 C C . LEU A 1 93 ? -11.339 2.308 6.149 1.00 95.00 93 LEU A C 1
ATOM 766 O O . LEU A 1 93 ? -11.119 1.966 7.307 1.00 95.00 93 LEU A O 1
ATOM 770 N N . TYR A 1 94 ? -10.395 2.783 5.333 1.00 95.25 94 TYR A N 1
ATOM 771 C CA . TYR A 1 94 ? -9.015 2.997 5.761 1.00 95.25 94 TYR A CA 1
ATOM 772 C C . TYR A 1 94 ? -8.973 3.980 6.944 1.00 95.25 94 TYR A C 1
ATOM 774 O O . TYR A 1 94 ? -8.533 3.643 8.031 1.00 95.25 94 TYR A O 1
ATOM 782 N N . ASN A 1 95 ? -9.583 5.161 6.821 1.00 93.50 95 ASN A N 1
ATOM 783 C CA . ASN A 1 95 ? -9.571 6.141 7.916 1.00 93.50 95 ASN A CA 1
ATOM 784 C C . ASN A 1 95 ? -10.323 5.690 9.186 1.00 93.50 95 ASN A C 1
ATOM 786 O O . ASN A 1 95 ? -10.101 6.252 10.257 1.00 93.50 95 ASN A O 1
ATOM 790 N N . GLN A 1 96 ? -11.241 4.726 9.075 1.00 94.25 96 GLN A N 1
ATOM 791 C CA . GLN A 1 96 ? -11.972 4.171 10.215 1.00 94.25 96 GLN A CA 1
ATOM 792 C C . GLN A 1 96 ? -11.160 3.108 10.972 1.00 94.25 96 GLN A C 1
ATOM 794 O O . GLN A 1 96 ? -11.365 2.931 12.175 1.00 94.25 96 GLN A O 1
ATOM 799 N N . LYS A 1 97 ? -10.270 2.383 10.284 1.00 91.00 97 LYS A N 1
ATOM 800 C CA . LYS A 1 97 ? -9.422 1.345 10.879 1.00 91.00 97 LYS A CA 1
ATOM 801 C C . LYS A 1 97 ? -8.125 1.960 11.424 1.00 91.00 97 LYS A C 1
ATOM 803 O O . LYS A 1 97 ? -7.672 3.022 11.007 1.00 91.00 97 LYS A O 1
ATOM 808 N N . SER A 1 98 ? -7.531 1.289 12.409 1.00 89.75 98 SER A N 1
ATOM 809 C CA . SER A 1 98 ? -6.211 1.649 12.931 1.00 89.75 98 SER A CA 1
ATOM 810 C C . SER A 1 98 ? -5.162 0.780 12.253 1.00 89.75 98 SER A C 1
ATOM 812 O O . SER A 1 98 ? -5.131 -0.425 12.491 1.00 89.75 98 SER A O 1
ATOM 814 N N . HIS A 1 99 ? -4.286 1.396 11.465 1.00 90.44 99 HIS A N 1
ATOM 815 C CA . HIS A 1 99 ? -3.271 0.687 10.685 1.00 90.44 99 HIS A CA 1
ATOM 816 C C . HIS A 1 99 ? -1.936 0.581 11.435 1.00 90.44 99 HIS A C 1
ATOM 818 O O . HIS A 1 99 ? -1.516 1.546 12.086 1.00 90.44 99 HIS A O 1
ATOM 824 N N . PRO A 1 100 ? -1.247 -0.570 11.371 1.00 89.19 100 PRO A N 1
ATOM 825 C CA . PRO A 1 100 ? 0.059 -0.735 11.981 1.00 89.19 100 PRO A CA 1
ATOM 826 C C . PRO A 1 100 ? 1.135 -0.012 11.157 1.00 89.19 100 PRO A C 1
ATOM 828 O O . PRO A 1 100 ? 1.155 -0.077 9.932 1.00 89.19 100 PRO A O 1
ATOM 831 N N . LEU A 1 101 ? 2.073 0.647 11.839 1.00 85.38 101 LEU A N 1
ATOM 832 C CA . LEU A 1 101 ? 3.213 1.320 11.209 1.00 85.38 101 LEU A CA 1
ATOM 833 C C . LEU A 1 101 ? 4.509 0.582 11.550 1.00 85.38 101 LEU A C 1
ATOM 835 O O . LEU A 1 101 ? 4.728 0.222 12.707 1.00 85.38 101 LEU A O 1
ATOM 839 N N . SER A 1 102 ? 5.386 0.396 10.562 1.00 80.88 102 SER A N 1
ATOM 840 C CA . SER A 1 102 ? 6.661 -0.327 10.718 1.00 80.88 102 SER A CA 1
ATOM 841 C C . SER A 1 102 ? 7.612 0.339 11.704 1.00 80.88 102 SER A C 1
ATOM 843 O O . SER A 1 102 ? 8.313 -0.329 12.460 1.00 80.88 102 SER A O 1
ATOM 845 N N . PHE A 1 103 ? 7.642 1.670 11.685 1.00 78.50 103 PHE A N 1
ATOM 846 C CA . PHE A 1 103 ? 8.498 2.487 12.532 1.00 78.50 103 PHE A CA 1
ATOM 847 C C . PHE A 1 103 ? 7.718 3.711 13.003 1.00 78.50 103 PHE A C 1
ATOM 849 O O . PHE A 1 103 ? 6.867 4.240 12.285 1.00 78.50 103 PHE A O 1
ATOM 856 N N . MET A 1 104 ? 8.019 4.195 14.206 1.00 71.75 104 MET A N 1
ATOM 857 C CA . MET A 1 104 ? 7.456 5.457 14.678 1.00 71.75 104 MET A CA 1
ATOM 858 C C . MET A 1 104 ? 8.040 6.603 13.845 1.00 71.75 104 MET A C 1
ATOM 860 O O . MET A 1 104 ? 9.259 6.747 13.755 1.00 71.75 104 MET A O 1
ATOM 864 N N . LYS A 1 105 ? 7.179 7.418 13.221 1.00 62.12 105 LYS A N 1
ATOM 865 C CA . LYS A 1 105 ? 7.601 8.600 12.454 1.00 62.12 105 LYS A CA 1
ATOM 866 C C . LYS A 1 105 ? 8.407 9.521 13.381 1.00 62.12 105 LYS A C 1
ATOM 868 O O . LYS A 1 105 ? 7.853 10.091 14.320 1.00 62.12 105 LYS A O 1
ATOM 873 N N . ALA A 1 106 ? 9.701 9.684 13.100 1.00 58.41 106 ALA A N 1
ATOM 874 C CA . ALA A 1 106 ? 10.623 10.500 13.900 1.00 58.41 106 ALA A CA 1
ATOM 875 C C . ALA A 1 106 ? 10.185 11.976 14.031 1.00 58.41 106 ALA A C 1
ATOM 877 O O . ALA A 1 106 ? 10.616 12.681 14.935 1.00 58.41 106 ALA A O 1
ATOM 878 N N . THR A 1 107 ? 9.287 12.440 13.160 1.00 57.75 107 THR A N 1
ATOM 879 C CA . THR A 1 107 ? 8.793 13.823 13.115 1.00 57.75 107 THR A CA 1
ATOM 880 C C . THR A 1 107 ? 7.712 14.140 14.155 1.00 57.75 107 THR A C 1
ATOM 882 O O . THR A 1 107 ? 7.339 15.297 14.297 1.00 57.75 107 THR A O 1
ATOM 885 N N . SER A 1 108 ? 7.206 13.162 14.915 1.00 51.53 108 SER A N 1
ATOM 886 C CA . SER A 1 108 ? 6.237 13.434 15.988 1.00 51.53 108 SER A CA 1
ATOM 887 C C . SER A 1 108 ? 6.904 13.549 17.362 1.00 51.53 108 SER A C 1
ATOM 889 O O . SER A 1 108 ? 6.404 13.012 18.351 1.00 51.53 108 SER A O 1
ATOM 891 N N . VAL A 1 109 ? 8.008 14.295 17.455 1.00 50.53 109 VAL A N 1
ATOM 892 C CA . VAL A 1 109 ? 8.327 14.978 18.714 1.00 50.53 109 VAL A CA 1
ATOM 893 C C . VAL A 1 109 ? 7.315 16.111 18.819 1.00 50.53 109 VAL A C 1
ATOM 895 O O . VAL A 1 109 ? 7.492 17.187 18.258 1.00 50.53 109 VAL A O 1
ATOM 898 N N . VAL A 1 110 ? 6.189 15.828 19.472 1.00 53.88 110 VAL A N 1
ATOM 899 C CA . VAL A 1 110 ? 5.223 16.849 19.869 1.00 53.88 110 VAL A CA 1
ATOM 900 C C . VAL A 1 110 ? 5.986 17.842 20.738 1.00 53.88 110 VAL A C 1
ATOM 902 O O . VAL A 1 110 ? 6.261 17.565 21.905 1.00 53.88 110 VAL A O 1
ATOM 905 N N . ALA A 1 111 ? 6.365 18.985 20.164 1.00 55.47 111 ALA A N 1
ATOM 906 C CA . ALA A 1 111 ? 6.780 20.132 20.949 1.00 55.47 111 ALA A CA 1
ATOM 907 C C . ALA A 1 111 ? 5.677 20.380 21.994 1.00 55.47 111 ALA A C 1
ATOM 909 O O . ALA A 1 111 ? 4.495 20.398 21.622 1.00 55.47 111 ALA A O 1
ATOM 910 N N . PRO A 1 112 ? 6.004 20.496 23.291 1.00 52.78 112 PRO A N 1
ATOM 911 C CA . PRO A 1 112 ? 4.992 20.667 24.319 1.00 52.78 112 PRO A CA 1
ATOM 912 C C . PRO A 1 112 ? 4.192 21.937 24.019 1.00 52.78 112 PRO A C 1
ATOM 914 O O . PRO A 1 112 ? 4.705 23.053 24.088 1.00 52.78 112 PRO A O 1
ATOM 917 N N . LYS A 1 113 ? 2.914 21.770 23.660 1.00 55.12 113 LYS A N 1
ATOM 918 C CA . LYS A 1 113 ? 1.954 22.874 23.652 1.00 55.12 113 LYS A CA 1
ATOM 919 C C . LYS A 1 113 ? 1.846 23.396 25.087 1.00 55.12 113 LYS A C 1
ATOM 921 O O . LYS A 1 113 ? 1.656 22.603 26.004 1.00 55.12 113 LYS A O 1
ATOM 926 N N . HIS A 1 114 ? 1.919 24.720 25.225 1.00 48.78 114 HIS A N 1
ATOM 927 C CA . HIS A 1 114 ? 1.877 25.523 26.455 1.00 48.78 114 HIS A CA 1
ATOM 928 C C . HIS A 1 114 ? 3.184 25.662 27.254 1.00 48.78 114 HIS A C 1
ATOM 930 O O . HIS A 1 114 ? 3.331 25.132 28.351 1.00 48.78 114 HIS A O 1
ATOM 936 N N . VAL A 1 115 ? 4.050 26.568 26.793 1.00 45.78 115 VAL A N 1
ATOM 937 C CA . VAL A 1 115 ? 4.616 27.567 27.711 1.00 45.78 115 VAL A CA 1
ATOM 938 C C . VAL A 1 115 ? 3.744 28.808 27.561 1.00 45.78 115 VAL A C 1
ATOM 940 O O . VAL A 1 115 ? 3.640 29.372 26.472 1.00 45.78 115 VAL A O 1
ATOM 943 N N . ALA A 1 116 ? 3.031 29.179 28.622 1.00 44.28 116 ALA A N 1
ATOM 944 C CA . ALA A 1 116 ? 2.226 30.389 28.645 1.00 44.28 116 ALA A CA 1
ATOM 945 C C . ALA A 1 116 ? 3.143 31.603 28.415 1.00 44.28 116 ALA A C 1
ATOM 947 O O . ALA A 1 116 ? 3.946 31.948 29.279 1.00 44.28 116 ALA A O 1
ATOM 948 N N . LYS A 1 117 ? 3.035 32.241 27.243 1.00 46.84 117 LYS A N 1
ATOM 949 C CA . LYS A 1 117 ? 3.602 33.572 27.013 1.00 46.84 117 LYS A CA 1
ATOM 950 C C . LYS A 1 117 ? 2.816 34.560 27.875 1.00 46.84 117 LYS A C 1
ATOM 952 O O . LYS A 1 117 ? 1.709 34.959 27.523 1.00 46.84 117 LYS A O 1
ATOM 957 N N . VAL A 1 118 ? 3.386 34.914 29.022 1.00 46.41 118 VAL A N 1
ATOM 958 C CA . VAL A 1 118 ? 3.039 36.142 29.739 1.00 46.41 118 VAL A CA 1
ATOM 959 C C . VAL A 1 118 ? 3.323 37.293 28.773 1.00 46.41 118 VAL A C 1
ATOM 961 O O . VAL A 1 118 ? 4.455 37.450 28.323 1.00 46.41 118 VAL A O 1
ATOM 964 N N . LYS A 1 119 ? 2.279 38.032 28.387 1.00 50.19 119 LYS A N 1
ATOM 965 C CA . LYS A 1 119 ? 2.393 39.263 27.594 1.00 50.19 119 LYS A CA 1
ATOM 966 C C . LYS A 1 119 ? 3.162 40.319 28.398 1.00 50.19 119 LYS A C 1
ATOM 968 O O . LYS A 1 119 ? 2.857 40.503 29.577 1.00 50.19 119 LYS A O 1
ATOM 973 N N . PRO A 1 120 ? 4.065 41.057 27.748 1.00 46.12 120 PRO A N 1
ATOM 974 C CA . PRO A 1 120 ? 4.009 42.510 27.842 1.00 46.12 120 PRO A CA 1
ATOM 975 C C . PRO A 1 120 ? 3.899 43.141 26.449 1.00 46.12 120 PRO A C 1
ATOM 977 O O . PRO A 1 120 ? 4.520 42.699 25.488 1.00 46.12 120 PRO A O 1
ATOM 980 N N . ASP A 1 121 ? 3.026 44.133 26.392 1.00 46.47 121 ASP A N 1
ATOM 981 C CA . ASP A 1 121 ? 2.605 44.957 25.263 1.00 46.47 121 ASP A CA 1
ATOM 982 C C . ASP A 1 121 ? 3.643 46.054 24.971 1.00 46.47 121 ASP A C 1
ATOM 984 O O . ASP A 1 121 ? 4.108 46.660 25.937 1.00 46.47 121 ASP A O 1
ATOM 988 N N . LEU A 1 122 ? 3.994 46.299 23.699 1.00 37.75 122 LEU A N 1
ATOM 989 C CA . LEU A 1 122 ? 4.137 47.655 23.148 1.00 37.75 122 LEU A CA 1
ATOM 990 C C . LEU A 1 122 ? 4.351 47.641 21.624 1.00 37.75 122 LEU A C 1
ATOM 992 O O . LEU A 1 122 ? 5.232 46.966 21.098 1.00 37.75 122 LEU A O 1
ATOM 996 N N . GLU A 1 123 ? 3.511 48.435 20.976 1.00 44.09 123 GLU A N 1
ATOM 997 C CA . GLU A 1 123 ? 3.578 48.981 19.625 1.00 44.09 123 GLU A CA 1
ATOM 998 C C . GLU A 1 123 ? 4.975 49.505 19.233 1.00 44.09 123 GLU A C 1
ATOM 1000 O O . GLU A 1 123 ? 5.474 50.435 19.855 1.00 44.09 123 GLU A O 1
ATOM 1005 N N . ASP A 1 124 ? 5.580 48.898 18.208 1.00 38.69 124 ASP A N 1
ATOM 1006 C CA . ASP A 1 124 ? 6.559 49.440 17.239 1.00 38.69 124 ASP A CA 1
ATOM 1007 C C . ASP A 1 124 ? 7.131 48.204 16.507 1.00 38.69 124 ASP A C 1
ATOM 1009 O O . ASP A 1 124 ? 7.567 47.254 17.146 1.00 38.69 124 ASP A O 1
ATOM 1013 N N . ALA A 1 125 ? 7.173 48.054 15.190 1.00 42.28 125 ALA A N 1
ATOM 1014 C CA . ALA A 1 125 ? 7.083 49.006 14.109 1.00 42.28 125 ALA A CA 1
ATOM 1015 C C . ALA A 1 125 ? 6.932 48.177 12.796 1.00 42.28 125 ALA A C 1
ATOM 1017 O O . ALA A 1 125 ? 7.473 47.074 12.742 1.00 42.28 125 ALA A O 1
ATOM 1018 N N . ILE A 1 126 ? 6.218 48.713 11.786 1.00 35.44 126 ILE A N 1
ATOM 1019 C CA . ILE A 1 126 ? 6.441 48.582 10.311 1.00 35.44 126 ILE A CA 1
ATOM 1020 C C . ILE A 1 126 ? 6.766 47.185 9.728 1.00 35.44 126 ILE A C 1
ATOM 1022 O O . ILE A 1 126 ? 7.785 46.583 10.034 1.00 35.44 126 ILE A O 1
ATOM 1026 N N . ASP A 1 127 ? 5.868 46.539 8.981 1.00 32.62 127 ASP A N 1
ATOM 1027 C CA . ASP A 1 127 ? 5.588 46.708 7.533 1.00 32.62 127 ASP A CA 1
ATOM 1028 C C . ASP A 1 127 ? 6.809 46.582 6.598 1.00 32.62 127 ASP A C 1
ATOM 1030 O O . ASP A 1 127 ? 7.882 47.093 6.892 1.00 32.62 127 ASP A O 1
ATOM 1034 N N . GLU A 1 128 ? 6.554 45.945 5.452 1.00 34.28 128 GLU A N 1
ATOM 1035 C CA . GLU A 1 128 ? 7.404 45.716 4.271 1.00 34.28 128 GLU A CA 1
ATOM 1036 C C . GLU A 1 128 ? 8.349 44.498 4.229 1.00 34.28 128 GLU A C 1
ATOM 1038 O O . GLU A 1 128 ? 9.328 44.385 4.956 1.00 34.28 128 GLU A O 1
ATOM 1043 N N . SER A 1 129 ? 7.993 43.599 3.294 1.00 30.02 129 SER A N 1
ATOM 1044 C CA .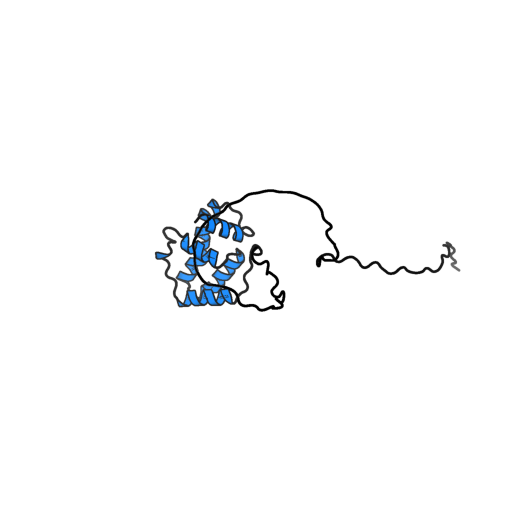 SER A 1 129 ? 8.815 43.055 2.198 1.00 30.02 129 SER A CA 1
ATOM 1045 C C . SER A 1 129 ? 10.280 42.690 2.461 1.00 30.02 129 SER A C 1
ATOM 1047 O O . SER A 1 129 ? 11.062 43.516 2.907 1.00 30.02 129 SER A O 1
ATOM 1049 N N . ASP A 1 130 ? 10.687 41.503 2.000 1.00 28.36 130 ASP A N 1
ATOM 1050 C CA . ASP A 1 130 ? 11.612 41.348 0.856 1.00 28.36 130 ASP A CA 1
ATOM 1051 C C . ASP A 1 130 ? 12.381 40.003 0.870 1.00 28.36 130 ASP A C 1
ATOM 1053 O O . ASP A 1 130 ? 12.492 39.318 1.885 1.00 28.36 130 ASP A O 1
ATOM 1057 N N . GLU A 1 131 ? 12.807 39.640 -0.335 1.00 29.22 131 GLU A N 1
ATOM 1058 C CA . GLU A 1 131 ? 13.604 38.533 -0.874 1.00 29.22 131 GLU A CA 1
ATOM 1059 C C . GLU A 1 131 ? 14.777 37.939 -0.060 1.00 29.22 131 GLU A C 1
ATOM 1061 O O . GLU A 1 131 ? 15.318 38.530 0.867 1.00 29.22 131 GLU A O 1
ATOM 1066 N N . GLY A 1 132 ? 15.264 36.788 -0.556 1.00 27.69 132 GLY A N 1
ATOM 1067 C CA . GLY A 1 132 ? 16.687 36.408 -0.487 1.00 27.69 132 GLY A CA 1
ATOM 1068 C C . GLY A 1 132 ? 17.001 35.358 0.580 1.00 27.69 132 GLY A C 1
ATOM 1069 O O . GLY A 1 132 ? 16.884 35.623 1.765 1.00 27.69 132 GLY A O 1
ATOM 1070 N N . GLU A 1 133 ? 17.209 34.080 0.259 1.00 29.25 133 GLU A N 1
ATOM 1071 C CA . GLU A 1 133 ? 18.407 33.486 -0.367 1.00 29.25 133 GLU A CA 1
ATOM 1072 C C . GLU A 1 133 ? 19.630 33.413 0.579 1.00 29.25 133 GLU A C 1
ATOM 1074 O O . GLU A 1 133 ? 20.037 34.403 1.175 1.00 29.25 133 GLU A O 1
ATOM 1079 N N . GLU A 1 134 ? 20.200 32.198 0.662 1.00 30.56 134 GLU A N 1
ATOM 1080 C CA . GLU A 1 134 ? 21.433 31.798 1.372 1.00 30.56 134 GLU A CA 1
ATOM 1081 C C . GLU A 1 134 ? 21.373 31.895 2.922 1.00 30.56 134 GLU A C 1
ATOM 1083 O O . GLU A 1 134 ? 20.607 32.643 3.501 1.00 30.56 134 GLU A O 1
ATOM 1088 N N . ILE A 1 135 ? 22.105 31.132 3.739 1.00 32.47 135 ILE A N 1
ATOM 1089 C CA . ILE A 1 135 ? 23.502 30.723 3.623 1.00 32.47 135 ILE A CA 1
ATOM 1090 C C . ILE A 1 135 ? 23.723 29.420 4.424 1.00 32.47 135 ILE A C 1
ATOM 1092 O O . ILE A 1 135 ? 23.159 29.198 5.498 1.00 32.47 135 ILE A O 1
ATOM 1096 N N . LEU A 1 136 ? 24.564 28.566 3.843 1.00 33.31 136 LEU A N 1
ATOM 1097 C CA . LEU A 1 136 ? 25.195 27.357 4.378 1.00 33.31 136 LEU A CA 1
ATOM 1098 C C . LEU A 1 136 ? 26.080 27.625 5.615 1.00 33.31 136 LEU A C 1
ATOM 1100 O O . LEU A 1 136 ? 26.588 28.725 5.792 1.00 33.31 136 LEU A O 1
ATOM 1104 N N . GLY A 1 137 ? 26.384 26.585 6.396 1.00 28.42 137 GLY A N 1
ATOM 1105 C CA . GLY A 1 137 ? 27.521 26.601 7.331 1.00 28.42 137 GLY A CA 1
ATOM 1106 C C . GLY A 1 137 ? 27.365 25.569 8.452 1.00 28.42 137 GLY A C 1
ATOM 1107 O O . GLY A 1 137 ? 26.673 25.839 9.423 1.00 28.42 137 GLY A O 1
ATOM 1108 N N . GLU A 1 138 ? 27.697 24.297 8.234 1.00 28.98 138 GLU A N 1
ATOM 1109 C CA . GLU A 1 138 ? 29.018 23.666 8.445 1.00 28.98 138 GLU A CA 1
ATOM 1110 C C . GLU A 1 138 ? 29.229 23.155 9.883 1.00 28.98 138 GLU A C 1
ATOM 1112 O O . GLU A 1 138 ? 28.713 23.682 10.864 1.00 28.98 138 GLU A O 1
ATOM 1117 N N . GLU A 1 139 ? 29.901 22.011 9.940 1.00 31.34 139 GLU A N 1
ATOM 1118 C CA . GLU A 1 139 ? 30.104 21.099 11.060 1.00 31.34 139 GLU A CA 1
ATOM 1119 C C . GLU A 1 139 ? 30.923 21.708 12.210 1.00 31.34 139 GLU A C 1
ATOM 1121 O O . GLU A 1 139 ? 31.853 22.463 11.964 1.00 31.34 139 GLU A O 1
ATOM 1126 N N . GLU A 1 140 ? 30.683 21.271 13.454 1.00 29.89 140 GLU A N 1
ATOM 1127 C CA . GLU A 1 140 ? 31.765 20.724 14.290 1.00 29.89 140 GLU A CA 1
ATOM 1128 C C . GLU A 1 140 ? 31.246 20.036 15.564 1.00 29.89 140 GLU A C 1
ATOM 1130 O O . GLU A 1 140 ? 30.414 20.532 16.324 1.00 29.89 140 GLU A O 1
ATOM 1135 N N . THR A 1 141 ? 31.789 18.845 15.792 1.00 34.50 141 THR A N 1
ATOM 1136 C CA . THR A 1 141 ? 31.648 17.993 16.971 1.00 34.50 141 THR A CA 1
ATOM 1137 C C . THR A 1 141 ? 32.561 18.434 18.120 1.00 34.50 141 THR A C 1
ATOM 1139 O O . THR A 1 141 ? 33.759 18.585 17.905 1.00 34.50 141 THR A O 1
ATOM 1142 N N . LYS A 1 142 ? 32.029 18.492 19.348 1.00 30.47 142 LYS A N 1
ATOM 1143 C CA . LYS A 1 142 ? 32.687 18.269 20.664 1.00 30.47 142 LYS A CA 1
ATOM 1144 C C . LYS A 1 142 ? 31.543 18.258 21.696 1.00 30.47 142 LYS A C 1
ATOM 1146 O O . LYS A 1 142 ? 30.761 19.193 21.727 1.00 30.47 142 LYS A O 1
ATOM 1151 N N . GLY A 1 143 ? 31.249 17.205 22.455 1.00 26.31 143 GLY A N 1
ATOM 1152 C CA . GLY A 1 143 ? 32.162 16.413 23.269 1.00 26.31 143 GLY A CA 1
ATOM 1153 C C . GLY A 1 143 ? 32.435 17.152 24.581 1.00 26.31 143 GLY A C 1
ATOM 1154 O O . GLY A 1 143 ? 33.419 17.876 24.640 1.00 26.31 143 GLY A O 1
ATOM 1155 N N . ASP A 1 144 ? 31.547 17.052 25.576 1.00 26.98 144 ASP A N 1
ATOM 1156 C CA . ASP A 1 144 ? 31.793 16.284 26.812 1.00 26.98 144 ASP A CA 1
ATOM 1157 C C . ASP A 1 144 ? 30.895 16.718 27.996 1.00 26.98 144 ASP A C 1
ATOM 1159 O O . ASP A 1 144 ? 30.599 17.892 28.201 1.00 26.98 144 ASP A O 1
ATOM 1163 N N . GLU A 1 145 ? 30.443 15.699 28.721 1.00 37.53 145 GLU A N 1
ATOM 1164 C CA . GLU A 1 145 ? 29.971 15.624 30.110 1.00 37.53 145 GLU A CA 1
ATOM 1165 C C . GLU A 1 145 ? 29.452 16.879 30.846 1.00 37.53 145 GLU A C 1
ATOM 1167 O O . GLU A 1 145 ? 30.196 17.684 31.403 1.00 37.53 145 GLU A O 1
ATOM 1172 N N . SER A 1 146 ? 28.132 16.925 31.063 1.00 35.19 146 SER A N 1
ATOM 1173 C CA . SER A 1 146 ? 27.589 17.467 32.317 1.00 35.19 146 SER A CA 1
ATOM 1174 C C . SER A 1 146 ? 26.331 16.715 32.766 1.00 35.19 146 SER A C 1
ATOM 1176 O O . SER A 1 146 ? 25.238 16.868 32.230 1.00 35.19 146 SER A O 1
ATOM 1178 N N . ASP A 1 147 ? 26.550 15.858 33.762 1.00 46.88 147 ASP A N 1
ATOM 1179 C CA . ASP A 1 147 ? 25.638 15.551 34.866 1.00 46.88 147 ASP A CA 1
ATOM 1180 C C . ASP A 1 147 ? 24.176 15.235 34.484 1.00 46.88 147 ASP A C 1
ATOM 1182 O O . ASP A 1 147 ? 23.247 16.031 34.643 1.00 46.88 147 ASP A O 1
ATOM 1186 N N . LEU A 1 148 ? 23.961 14.010 33.991 1.00 44.19 148 LEU A N 1
ATOM 1187 C CA . LEU A 1 148 ? 22.627 13.437 33.827 1.00 44.19 148 LEU A CA 1
ATOM 1188 C C . LEU A 1 148 ? 21.988 13.229 35.207 1.00 44.19 148 LEU A C 1
ATOM 1190 O O . LEU A 1 148 ? 22.161 12.197 35.854 1.00 44.19 148 LEU A O 1
ATOM 1194 N N . ASP A 1 149 ? 21.217 14.221 35.646 1.00 57.88 149 ASP A N 1
ATOM 1195 C CA . ASP A 1 149 ? 20.378 14.172 36.841 1.00 57.88 149 ASP A CA 1
ATOM 1196 C C . ASP A 1 149 ? 19.302 13.073 36.684 1.00 57.88 149 ASP A C 1
ATOM 1198 O O . ASP A 1 149 ? 18.181 13.298 36.215 1.00 57.88 149 ASP A O 1
ATOM 1202 N N . LEU A 1 150 ? 19.659 11.847 37.094 1.00 56.38 150 LEU A N 1
ATOM 1203 C CA . LEU A 1 150 ? 18.869 10.600 37.064 1.00 56.38 150 LEU A CA 1
ATOM 1204 C C . LEU A 1 150 ? 17.504 10.689 37.784 1.00 56.38 150 LEU A C 1
ATOM 1206 O O . LEU A 1 150 ? 16.753 9.716 37.834 1.00 56.38 150 LEU A O 1
ATOM 1210 N N . LYS A 1 151 ? 17.163 11.842 38.366 1.00 60.97 151 LYS A N 1
ATOM 1211 C CA . LYS A 1 151 ? 15.877 12.124 39.018 1.00 60.97 151 LYS A CA 1
ATOM 1212 C C . LYS A 1 151 ? 14.798 12.651 38.069 1.00 60.97 151 LYS A C 1
ATOM 1214 O O . LYS A 1 151 ? 13.641 12.717 38.479 1.00 60.97 151 LYS A O 1
ATOM 1219 N N . LYS A 1 152 ? 15.137 13.012 36.827 1.00 55.94 152 LYS A N 1
ATOM 1220 C CA . LYS A 1 152 ? 14.159 13.461 35.814 1.00 55.94 152 LYS A CA 1
ATOM 1221 C C . LYS A 1 152 ? 13.759 12.374 34.817 1.00 55.94 152 LYS A C 1
ATOM 1223 O O . LYS A 1 152 ? 12.881 12.609 33.987 1.00 55.94 152 LYS A O 1
ATOM 1228 N N . ASP A 1 153 ? 14.344 11.184 34.923 1.00 65.94 153 ASP A N 1
ATOM 1229 C CA . ASP A 1 153 ? 14.085 10.103 33.985 1.00 65.94 153 ASP A CA 1
ATOM 1230 C C . ASP A 1 153 ? 12.875 9.255 34.413 1.00 65.94 153 ASP A C 1
ATOM 1232 O O . ASP A 1 153 ? 12.911 8.466 35.361 1.00 65.94 153 ASP A O 1
ATOM 1236 N N . LYS A 1 154 ? 11.755 9.437 33.707 1.00 63.78 154 LYS A N 1
ATOM 1237 C CA . LYS A 1 154 ? 10.458 8.796 33.992 1.00 63.78 154 LYS A CA 1
ATOM 1238 C C . LYS A 1 154 ? 10.464 7.281 33.723 1.00 63.78 154 LYS A C 1
ATOM 1240 O O . LYS A 1 154 ? 9.496 6.600 34.066 1.00 63.78 154 LYS A O 1
ATOM 1245 N N . TYR A 1 155 ? 11.539 6.752 33.137 1.00 56.19 155 TYR A N 1
ATOM 1246 C CA . TYR A 1 155 ? 11.691 5.334 32.806 1.00 56.19 155 TYR A CA 1
ATOM 1247 C C . TYR A 1 155 ? 12.564 4.539 33.787 1.00 56.19 155 TYR A C 1
ATOM 1249 O O . TYR A 1 155 ? 12.610 3.312 33.691 1.00 56.19 155 TYR A O 1
ATOM 1257 N N . VAL A 1 156 ? 13.166 5.177 34.799 1.00 56.88 156 VAL A N 1
ATOM 1258 C CA . VAL A 1 156 ? 13.920 4.470 35.845 1.00 56.88 156 VAL A CA 1
ATOM 1259 C C . VAL A 1 156 ? 13.080 4.359 37.119 1.00 56.88 156 VAL A C 1
ATOM 1261 O O . VAL A 1 156 ? 12.949 5.293 37.907 1.00 56.88 156 VAL A O 1
ATOM 1264 N N . LYS A 1 157 ? 12.517 3.172 37.377 1.00 62.88 157 LYS A N 1
ATOM 1265 C CA . LYS A 1 157 ? 11.982 2.836 38.706 1.00 62.88 157 LYS A CA 1
ATOM 1266 C C . LYS A 1 157 ? 13.142 2.468 39.629 1.00 62.88 157 LYS A C 1
ATOM 1268 O O . LYS A 1 157 ? 13.574 1.318 39.650 1.00 62.88 157 LYS A O 1
ATOM 1273 N N . LEU A 1 158 ? 13.620 3.426 40.425 1.00 61.41 158 LEU A N 1
ATOM 1274 C CA . LEU A 1 158 ? 14.543 3.113 41.516 1.00 61.41 158 LEU A CA 1
ATOM 1275 C C . LEU A 1 158 ? 13.839 2.207 42.547 1.00 61.41 158 LEU A C 1
ATOM 1277 O O . LEU A 1 158 ? 12.743 2.547 43.013 1.00 61.41 158 LEU A O 1
ATOM 1281 N N . PRO A 1 159 ? 14.442 1.073 42.948 1.00 62.06 159 PRO A N 1
ATOM 1282 C CA . PRO A 1 159 ? 13.889 0.243 44.007 1.00 62.06 159 PRO A CA 1
ATOM 1283 C C . PRO A 1 159 ? 13.919 1.028 45.324 1.00 62.06 159 PRO A C 1
ATOM 1285 O O . PRO A 1 159 ? 14.978 1.428 45.812 1.00 62.06 159 PRO A O 1
ATOM 1288 N N . LYS A 1 160 ? 12.740 1.273 45.910 1.00 51.41 160 LYS A N 1
ATOM 1289 C CA . LYS A 1 160 ? 12.618 1.898 47.232 1.00 51.41 160 LYS A CA 1
ATOM 1290 C C . LYS A 1 160 ? 13.380 1.046 48.252 1.00 51.41 160 LYS A C 1
ATOM 1292 O O . LYS A 1 160 ? 13.001 -0.095 48.511 1.00 51.41 160 LYS A O 1
ATOM 1297 N N . LYS A 1 161 ? 14.442 1.613 48.835 1.00 48.94 161 LYS A N 1
ATOM 1298 C CA . LYS A 1 161 ? 15.149 1.055 49.996 1.00 48.94 161 LYS A CA 1
ATOM 1299 C C . LYS A 1 161 ? 14.129 0.710 51.086 1.00 48.94 161 LYS A C 1
ATOM 1301 O O . LYS A 1 161 ? 13.373 1.576 51.525 1.00 48.94 161 LYS A O 1
ATOM 1306 N N . ALA A 1 162 ? 14.122 -0.551 51.513 1.00 46.19 162 ALA A N 1
ATOM 1307 C CA . ALA A 1 162 ? 13.346 -1.001 52.659 1.00 46.19 162 ALA A CA 1
ATOM 1308 C C . ALA A 1 162 ? 13.823 -0.280 53.938 1.00 46.19 162 ALA A C 1
ATOM 1310 O O . ALA A 1 162 ? 15.030 -0.065 54.097 1.00 46.19 162 ALA A O 1
ATOM 1311 N N . PRO A 1 163 ? 12.914 0.102 54.853 1.00 43.09 163 PRO A N 1
ATOM 1312 C CA . PRO A 1 163 ? 13.293 0.771 56.091 1.00 43.09 163 PRO A CA 1
ATOM 1313 C C . PRO A 1 163 ? 14.105 -0.169 57.003 1.00 43.09 163 PRO A C 1
ATOM 1315 O O . PRO A 1 163 ? 13.864 -1.381 57.021 1.00 43.09 163 PRO A O 1
ATOM 1318 N N . PRO A 1 164 ? 15.061 0.367 57.783 1.00 40.41 164 PRO A N 1
ATOM 1319 C CA . PRO A 1 164 ? 15.938 -0.435 58.624 1.00 40.41 164 PRO A CA 1
ATOM 1320 C C . PRO A 1 164 ? 15.136 -1.096 59.751 1.00 40.41 164 PRO A C 1
ATOM 1322 O O . PRO A 1 164 ? 14.581 -0.426 60.624 1.00 40.41 164 PRO A O 1
ATOM 1325 N N . ARG A 1 165 ? 15.094 -2.434 59.764 1.00 42.94 165 ARG A N 1
ATOM 1326 C CA . ARG A 1 165 ? 14.611 -3.203 60.917 1.00 42.9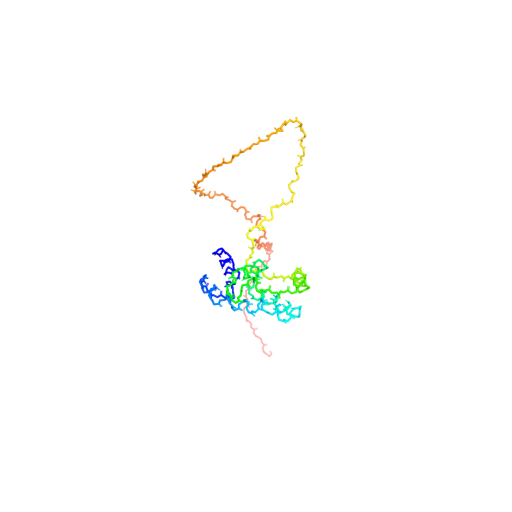4 165 ARG A CA 1
ATOM 1327 C C . ARG A 1 165 ? 15.574 -2.990 62.090 1.00 42.94 165 ARG A C 1
ATOM 1329 O O . ARG A 1 165 ? 16.643 -3.593 62.138 1.00 42.94 165 ARG A O 1
ATOM 1336 N N . LYS A 1 166 ? 15.179 -2.142 63.046 1.00 36.50 166 LYS A N 1
ATOM 1337 C CA . LYS A 1 166 ? 15.757 -2.110 64.399 1.00 36.50 166 LYS A CA 1
ATOM 1338 C C . LYS A 1 166 ? 15.618 -3.503 65.019 1.00 36.50 166 LYS A C 1
ATOM 1340 O O . LYS A 1 166 ? 14.530 -4.075 65.039 1.00 36.50 166 LYS A O 1
ATOM 1345 N N . GLY A 1 167 ? 16.747 -4.051 65.454 1.00 36.72 167 GLY A N 1
ATOM 1346 C CA . GLY A 1 167 ? 16.879 -5.443 65.858 1.00 36.72 167 GLY A CA 1
ATOM 1347 C C . GLY A 1 167 ? 16.178 -5.814 67.163 1.00 36.72 167 GLY A C 1
ATOM 1348 O O . GLY A 1 167 ? 15.895 -4.974 68.014 1.00 36.72 167 GLY A O 1
ATOM 1349 N N . LYS A 1 168 ? 16.002 -7.125 67.338 1.00 34.44 168 LYS A N 1
ATOM 1350 C CA . LYS A 1 168 ? 16.016 -7.783 68.644 1.00 34.44 168 LYS A CA 1
ATOM 1351 C C . LYS A 1 168 ? 16.819 -9.081 68.545 1.00 34.44 168 LYS A C 1
ATOM 1353 O O . LYS A 1 168 ? 16.429 -10.009 67.852 1.00 34.44 168 LYS A O 1
ATOM 1358 N N . ALA A 1 169 ? 17.965 -9.020 69.217 1.00 35.69 169 ALA A N 1
ATOM 1359 C CA . ALA A 1 169 ? 18.681 -10.046 69.967 1.00 35.69 169 ALA A CA 1
ATOM 1360 C C . ALA A 1 169 ? 18.731 -11.490 69.435 1.00 35.69 169 ALA A C 1
ATOM 1362 O O . ALA A 1 169 ? 17.747 -12.222 69.389 1.00 35.69 169 ALA A O 1
ATOM 1363 N N . ALA A 1 170 ? 19.972 -11.907 69.192 1.00 38.19 170 ALA A N 1
ATOM 1364 C CA . ALA A 1 170 ? 20.426 -13.280 69.095 1.00 38.19 170 ALA A CA 1
ATOM 1365 C C . ALA A 1 170 ? 20.019 -14.135 70.308 1.00 38.19 170 ALA A C 1
ATOM 1367 O O . ALA A 1 170 ? 20.176 -13.718 71.453 1.00 38.19 170 ALA A O 1
ATOM 1368 N N . THR A 1 171 ? 19.632 -15.384 70.055 1.00 35.25 171 THR A N 1
ATOM 1369 C CA . THR A 1 171 ? 19.906 -16.508 70.960 1.00 35.25 171 THR A CA 1
ATOM 1370 C C . THR A 1 171 ? 20.240 -17.756 70.135 1.00 35.25 171 THR A C 1
ATOM 1372 O O . THR A 1 171 ? 19.690 -17.989 69.064 1.00 35.25 171 THR A O 1
ATOM 1375 N N . LYS A 1 172 ? 21.267 -18.461 70.616 1.00 38.94 172 LYS A N 1
ATOM 1376 C CA . LYS A 1 172 ? 22.095 -19.501 69.982 1.00 38.94 172 LYS A CA 1
ATOM 1377 C C . LYS A 1 172 ? 21.345 -20.786 69.573 1.00 38.94 172 LYS A C 1
ATOM 1379 O O . LYS A 1 172 ? 20.301 -21.084 70.147 1.00 38.94 172 LYS A O 1
ATOM 1384 N N . PRO A 1 173 ? 21.928 -21.607 68.671 1.00 38.69 173 PRO A N 1
ATOM 1385 C CA . PRO A 1 173 ? 21.405 -22.924 68.325 1.00 38.69 173 PRO A CA 1
ATOM 1386 C C . PRO A 1 173 ? 21.794 -23.951 69.397 1.00 38.69 173 PRO A C 1
ATOM 1388 O O . PRO A 1 173 ? 22.937 -23.974 69.855 1.00 38.69 173 PRO A O 1
ATOM 1391 N N . GLN A 1 174 ? 20.879 -24.849 69.763 1.00 35.09 174 GLN A N 1
ATOM 1392 C CA . GLN A 1 174 ? 21.238 -26.068 70.485 1.00 35.09 174 GLN A CA 1
ATOM 1393 C C . GLN A 1 174 ? 20.530 -27.272 69.871 1.00 35.09 174 GLN A C 1
ATOM 1395 O O . GLN A 1 174 ? 19.312 -27.308 69.713 1.00 35.09 174 GLN A O 1
ATOM 1400 N N . ALA A 1 175 ? 21.344 -28.242 69.473 1.00 37.69 175 ALA A N 1
ATOM 1401 C CA . ALA A 1 175 ? 20.933 -29.483 68.856 1.00 37.69 175 ALA A CA 1
ATOM 1402 C C . ALA A 1 175 ? 20.670 -30.573 69.914 1.00 37.69 175 ALA A C 1
ATOM 1404 O O . ALA A 1 175 ? 21.402 -30.673 70.894 1.00 37.69 175 ALA A O 1
ATOM 1405 N N . LYS A 1 176 ? 19.713 -31.457 69.588 1.00 38.28 176 LYS A N 1
ATOM 1406 C CA . LYS A 1 176 ? 19.516 -32.851 70.050 1.00 38.28 176 LYS A CA 1
ATOM 1407 C C . LYS A 1 176 ? 19.122 -33.091 71.522 1.00 38.28 176 LYS A C 1
ATOM 1409 O O . LYS A 1 176 ? 19.959 -33.028 72.412 1.00 38.28 176 LYS A O 1
ATOM 1414 N N . LYS A 1 177 ? 17.945 -33.704 71.723 1.00 35.06 177 LYS A N 1
ATOM 1415 C CA . LYS A 1 177 ? 17.827 -35.164 71.953 1.00 35.06 177 LYS A CA 1
ATOM 1416 C C . LYS A 1 177 ? 16.368 -35.641 71.973 1.00 35.06 177 LYS A C 1
ATOM 1418 O O . LYS A 1 177 ? 15.484 -34.987 72.505 1.00 35.06 177 LYS A O 1
ATOM 1423 N N . ALA A 1 178 ? 16.174 -36.815 71.380 1.00 39.97 178 ALA A N 1
ATOM 1424 C CA . ALA A 1 178 ? 14.956 -37.611 71.357 1.00 39.97 178 ALA A CA 1
ATOM 1425 C C . ALA A 1 178 ? 14.531 -38.112 72.747 1.00 39.97 178 ALA A C 1
ATOM 1427 O O . ALA A 1 178 ? 15.390 -38.331 73.602 1.00 39.97 178 ALA A O 1
ATOM 1428 N N . LYS A 1 179 ? 13.255 -38.498 72.888 1.00 34.62 179 LYS A N 1
ATOM 1429 C CA . LYS A 1 179 ? 12.940 -39.771 73.547 1.00 34.62 179 LYS A CA 1
ATOM 1430 C C . LYS A 1 179 ? 11.652 -40.417 73.033 1.00 34.62 179 LYS A C 1
ATOM 1432 O O . LYS A 1 179 ? 10.588 -39.816 72.985 1.00 34.62 179 LYS A O 1
ATOM 1437 N N . LYS A 1 180 ? 11.847 -41.673 72.643 1.00 32.84 180 LYS A N 1
ATOM 1438 C CA . LYS A 1 180 ? 10.892 -42.769 72.520 1.00 32.84 180 LYS A CA 1
ATOM 1439 C C . LYS A 1 180 ? 10.827 -43.438 73.908 1.00 32.84 180 LYS A C 1
ATOM 1441 O O . LYS A 1 180 ? 11.884 -43.530 74.539 1.00 32.84 180 LYS A O 1
ATOM 1446 N N . LYS A 1 181 ? 9.651 -43.973 74.258 1.00 32.84 181 LYS A N 1
ATOM 1447 C CA . LYS A 1 181 ? 9.260 -44.651 75.515 1.00 32.84 181 LYS A CA 1
ATOM 1448 C C . LYS A 1 181 ? 9.065 -43.756 76.733 1.00 32.84 181 LYS A C 1
ATOM 1450 O O . LYS A 1 181 ? 10.046 -43.120 77.171 1.00 32.84 181 LYS A O 1
#

Secondary structure (DSSP, 8-state):
-HHHHHHHHHHHTTT----HHHIIIIIHHHHHHHHHHHHHHTGGGGHHHHHHHHHHTT--HHHHHHHHHT--GGG-GGG----HHHHHHHHHHHHHS----SS--TT-----S------------------------------------TTS-TT-----PPPP-----------------

Organism: NCBI:txid1955775

Sequence (181 aa):
MARQIKEIQGHMRLRASGDRHEIRQQYLPALWNKLVRPLQVHGKDSVEEVIDLMDSYFLTRDDWDSIVELGLHSMDQKKLNIDSQTKATFTRLYNQKSHPLSFMKATSVVAPKHVAKVKPDLEDAIDESDEGEEILGEEETKGDESDLDLKKDKYVKLPKKAPPRKGKAATKPQAKKAKKK

Radius of gyration: 32.02 Å; chains: 1; bounding box: 51×94×95 Å

InterPro domains:
  IPR013725 DNA replication factor RFC1, C-terminal [PF08519] (2-96)